Protein AF-A0A8T3ZZR2-F1 (afdb_monomer_lite)

Secondary structure (DSSP, 8-state):
--SSSSHHHHHHHHHHHHHHHHHHHHHHHTTT-----------HHHHHHHHHHHHHHHHH-S-EEHHHHHHHHT--HHHHHHHHHHHHHHHHHS--SEEEEEETTEEEEEE-HHHHHHHGGGS---S--HHHHHHHHHHHHHHTT--

Radius of gyration: 29.64 Å; chains: 1; bounding box: 50×91×69 Å

Structure (mmCIF, N/CA/C/O backbone):
data_AF-A0A8T3ZZR2-F1
#
_entry.id   AF-A0A8T3ZZR2-F1
#
loop_
_atom_site.group_PDB
_atom_site.id
_atom_site.type_symbol
_atom_site.label_atom_id
_atom_site.label_alt_id
_atom_site.label_comp_id
_atom_site.label_asym_id
_atom_site.label_entity_id
_atom_site.label_seq_id
_atom_site.pdbx_PDB_ins_code
_atom_site.Cartn_x
_atom_site.Cartn_y
_atom_site.Cartn_z
_atom_site.occupancy
_atom_site.B_iso_or_equiv
_atom_site.auth_seq_id
_atom_site.auth_comp_id
_atom_site.auth_asym_id
_atom_site.auth_atom_id
_atom_site.pdbx_PDB_model_num
ATOM 1 N N . MET A 1 1 ? -31.739 -65.400 -38.295 1.00 48.62 1 MET A N 1
ATOM 2 C CA . MET A 1 1 ? -31.342 -64.713 -37.041 1.00 48.62 1 MET A CA 1
ATOM 3 C C . MET A 1 1 ? -30.429 -63.509 -37.331 1.00 48.62 1 MET A C 1
ATOM 5 O O . MET A 1 1 ? -29.287 -63.501 -36.902 1.00 48.62 1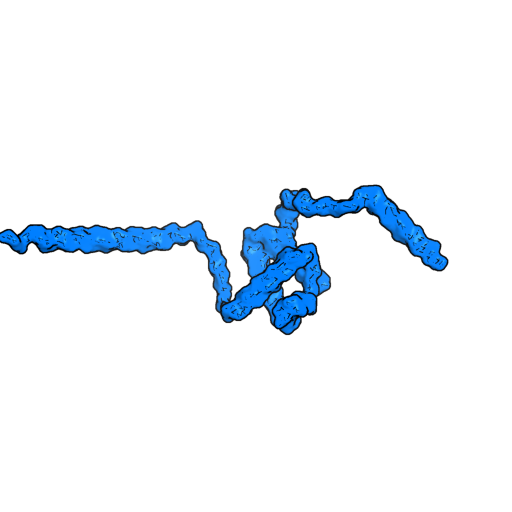 MET A O 1
ATOM 9 N N . LYS A 1 2 ? -30.894 -62.498 -38.084 1.00 43.94 2 LYS A N 1
ATOM 10 C CA . LYS A 1 2 ? -30.087 -61.306 -38.444 1.00 43.94 2 LYS A CA 1
ATOM 11 C C . LYS A 1 2 ? -30.900 -59.996 -38.512 1.00 43.94 2 LYS A C 1
ATOM 13 O O . LYS A 1 2 ? -30.517 -59.076 -39.209 1.00 43.94 2 LYS A O 1
ATOM 18 N N . ALA A 1 3 ? -32.023 -59.915 -37.798 1.00 49.03 3 ALA A N 1
ATOM 19 C CA . ALA A 1 3 ? -32.895 -58.730 -37.814 1.00 49.03 3 ALA A CA 1
ATOM 20 C C . ALA A 1 3 ? -33.193 -58.168 -36.410 1.00 49.03 3 ALA A C 1
ATOM 22 O O . ALA A 1 3 ? -34.121 -57.390 -36.251 1.00 49.03 3 ALA A O 1
ATOM 23 N N . LYS A 1 4 ? -32.434 -58.585 -35.384 1.00 42.25 4 LYS A N 1
ATOM 24 C CA . LYS A 1 4 ? -32.619 -58.115 -33.998 1.00 42.25 4 LYS A CA 1
ATOM 25 C C . LYS A 1 4 ? -31.432 -57.329 -33.429 1.00 42.25 4 LYS A C 1
ATOM 27 O O . LYS A 1 4 ? -31.598 -56.679 -32.418 1.00 42.25 4 LYS A O 1
ATOM 32 N N . ILE A 1 5 ? -30.268 -57.366 -34.089 1.00 46.56 5 ILE A N 1
ATOM 33 C CA . ILE A 1 5 ? -29.019 -56.753 -33.590 1.00 46.56 5 ILE A CA 1
ATOM 34 C C . ILE A 1 5 ? -28.803 -55.339 -34.172 1.00 46.56 5 ILE A C 1
ATOM 36 O O . ILE A 1 5 ? -28.017 -54.570 -33.646 1.00 46.56 5 ILE A O 1
ATOM 40 N N . THR A 1 6 ? -29.522 -54.956 -35.232 1.00 44.00 6 THR A N 1
ATOM 41 C CA . THR A 1 6 ? -29.379 -53.619 -35.842 1.00 44.00 6 THR A CA 1
ATOM 42 C C . THR A 1 6 ? -30.200 -52.546 -35.119 1.00 44.00 6 THR A C 1
ATOM 44 O O . THR A 1 6 ? -29.768 -51.408 -35.047 1.00 44.00 6 THR A O 1
ATOM 47 N N . VAL A 1 7 ? -31.338 -52.907 -34.516 1.00 47.16 7 VAL A N 1
ATOM 48 C CA . VAL A 1 7 ? -32.255 -51.938 -33.881 1.00 47.16 7 VAL A CA 1
ATOM 49 C C . VAL A 1 7 ? -31.751 -51.472 -32.507 1.00 47.16 7 VAL A C 1
ATOM 51 O O . VAL A 1 7 ? -32.002 -50.342 -32.113 1.00 47.16 7 VAL A O 1
ATOM 54 N N . GLU A 1 8 ? -30.998 -52.309 -31.786 1.00 43.91 8 GLU A N 1
ATOM 55 C CA . GLU A 1 8 ? -30.449 -51.948 -30.467 1.00 43.91 8 GLU A CA 1
ATOM 56 C C . GLU A 1 8 ? -29.310 -50.919 -30.553 1.00 43.91 8 GLU A C 1
ATOM 58 O O . GLU A 1 8 ? -29.084 -50.198 -29.589 1.00 43.91 8 GLU A O 1
ATOM 63 N N . ASN A 1 9 ? -28.631 -50.803 -31.701 1.00 50.69 9 ASN A N 1
ATOM 64 C CA . ASN A 1 9 ? -27.497 -49.889 -31.867 1.00 50.69 9 ASN A CA 1
ATOM 65 C C . ASN A 1 9 ? -27.928 -48.470 -32.291 1.00 50.69 9 ASN A C 1
ATOM 67 O O . ASN A 1 9 ? -27.255 -47.507 -31.952 1.00 50.69 9 ASN A O 1
ATOM 71 N N . GLU A 1 10 ? -29.067 -48.333 -32.981 1.00 47.16 10 GLU A N 1
ATOM 72 C CA . GLU A 1 10 ? -29.637 -47.027 -33.364 1.00 47.16 10 GLU A CA 1
ATOM 73 C C . GLU A 1 10 ? -30.348 -46.340 -32.181 1.00 47.16 10 GLU A C 1
ATOM 75 O O . GLU A 1 10 ? -30.367 -45.117 -32.088 1.00 47.16 10 GLU A O 1
ATOM 80 N N . LEU A 1 11 ? -30.876 -47.119 -31.228 1.00 48.66 11 LEU A N 1
ATOM 81 C CA . LEU A 1 11 ? -31.513 -46.600 -30.009 1.00 48.66 11 LEU A CA 1
ATOM 82 C C . LEU A 1 11 ? -30.506 -46.074 -28.972 1.00 48.66 11 LEU A C 1
ATOM 84 O O . LEU A 1 11 ? -30.867 -45.230 -28.158 1.00 48.66 11 LEU A O 1
ATOM 88 N N . GLN A 1 12 ? -29.251 -46.535 -29.002 1.00 50.59 12 GLN A N 1
ATOM 89 C CA . GLN A 1 12 ? -28.204 -46.026 -28.108 1.00 50.59 12 GLN A CA 1
ATOM 90 C C . GLN A 1 12 ? -27.620 -44.689 -28.585 1.00 50.59 12 GLN A C 1
ATOM 92 O O . GLN A 1 12 ? -27.243 -43.863 -27.755 1.00 50.59 12 GLN A O 1
ATOM 97 N N . GLU A 1 13 ? -27.563 -44.437 -29.895 1.00 52.25 13 GLU A N 1
ATOM 98 C CA . GLU A 1 13 ? -27.045 -43.170 -30.436 1.00 52.25 13 GLU A CA 1
ATOM 99 C C . GLU A 1 13 ? -27.969 -41.986 -30.098 1.00 52.25 13 GLU A C 1
ATOM 101 O O . GLU A 1 13 ? -27.479 -40.917 -29.733 1.00 52.25 13 GLU A O 1
ATOM 106 N N . ASP A 1 14 ? -29.287 -42.204 -30.090 1.00 53.06 14 ASP A N 1
ATOM 107 C CA . ASP A 1 14 ? -30.293 -41.172 -29.786 1.00 53.06 14 ASP A CA 1
ATOM 108 C C . ASP A 1 14 ? -30.299 -40.781 -28.290 1.00 53.06 14 ASP A C 1
ATOM 110 O O . ASP A 1 14 ? -30.377 -39.602 -27.933 1.00 53.06 14 ASP A O 1
ATOM 114 N N . GLU A 1 15 ? -30.106 -41.754 -27.388 1.00 56.94 15 GLU A N 1
ATOM 115 C CA . GLU A 1 15 ? -29.933 -41.492 -25.949 1.00 56.94 15 GLU A CA 1
ATOM 116 C C . GLU A 1 15 ? -28.608 -40.771 -25.650 1.00 56.94 15 GLU A C 1
ATOM 118 O O . GLU A 1 15 ? -28.546 -39.914 -24.764 1.00 56.94 15 GLU A O 1
ATOM 123 N N . THR A 1 16 ? -27.552 -41.067 -26.415 1.00 56.75 16 THR A N 1
ATOM 124 C CA . THR A 1 16 ? -26.238 -40.426 -26.247 1.00 56.75 16 THR A CA 1
ATOM 125 C C . THR A 1 16 ? -26.255 -38.979 -26.754 1.00 56.75 16 THR A C 1
ATOM 127 O O . THR A 1 16 ? -25.708 -38.093 -26.092 1.00 56.75 16 THR A O 1
ATOM 130 N N . GLU A 1 17 ? -26.931 -38.703 -27.876 1.00 60.53 17 GLU A N 1
ATOM 131 C CA . GLU A 1 17 ? -27.149 -37.335 -28.369 1.00 60.53 17 GLU A CA 1
ATOM 132 C C . GLU A 1 17 ? -28.036 -36.505 -27.432 1.00 60.53 17 GLU A C 1
ATOM 134 O O . GLU A 1 17 ? -27.754 -35.325 -27.201 1.00 60.53 17 GLU A O 1
ATOM 139 N N . ALA A 1 18 ? -29.083 -37.104 -26.856 1.00 64.38 18 ALA A N 1
ATOM 140 C CA . ALA A 1 18 ? -29.929 -36.430 -25.873 1.00 64.38 18 ALA A CA 1
ATOM 141 C C . ALA A 1 18 ? -29.133 -36.039 -24.616 1.00 64.38 18 ALA A C 1
ATOM 143 O O . ALA A 1 18 ? -29.254 -34.913 -24.127 1.00 64.38 18 ALA A O 1
ATOM 144 N N . MET A 1 19 ? -28.254 -36.931 -24.148 1.00 57.88 19 MET A N 1
ATOM 145 C CA . MET A 1 19 ? -27.394 -36.687 -22.989 1.00 57.88 19 MET A CA 1
ATOM 146 C C . MET A 1 19 ? -26.332 -35.606 -23.264 1.00 57.88 19 MET A C 1
ATOM 148 O O . MET A 1 19 ? -26.035 -34.797 -22.384 1.00 57.88 19 MET A O 1
ATOM 152 N N . LEU A 1 20 ? -25.800 -35.531 -24.491 1.00 58.62 20 LEU A N 1
ATOM 153 C CA . LEU A 1 20 ? -24.866 -34.476 -24.914 1.00 58.62 20 LEU A CA 1
ATOM 154 C C . LEU A 1 20 ? -25.527 -33.088 -24.953 1.00 58.62 20 LEU A C 1
ATOM 156 O O . LEU A 1 20 ? -24.937 -32.123 -24.467 1.00 58.62 20 LEU A O 1
ATOM 160 N N . ARG A 1 21 ? -26.772 -32.988 -25.437 1.00 62.97 21 ARG A N 1
ATOM 161 C CA . ARG A 1 21 ? -27.536 -31.722 -25.440 1.00 62.97 21 ARG A CA 1
ATOM 162 C C . ARG A 1 21 ? -27.908 -31.259 -24.031 1.00 62.97 21 ARG A C 1
ATOM 164 O O . ARG A 1 21 ? -27.963 -30.059 -23.763 1.00 62.97 21 ARG A O 1
ATOM 171 N N . GLU A 1 22 ? -28.147 -32.194 -23.114 1.00 62.72 22 GLU A N 1
ATOM 172 C CA . GLU A 1 22 ? -28.422 -31.863 -21.716 1.00 62.72 22 GLU A CA 1
ATOM 173 C C . GLU A 1 22 ? -27.163 -31.340 -21.003 1.00 62.72 22 GLU A C 1
ATOM 175 O O . GLU A 1 22 ? -27.258 -30.351 -20.273 1.00 62.72 22 GLU A O 1
ATOM 180 N N . ILE A 1 23 ? -25.980 -31.898 -21.299 1.00 57.41 23 ILE A N 1
ATOM 181 C CA . ILE A 1 23 ? -24.681 -31.395 -20.813 1.00 57.41 23 ILE A CA 1
ATOM 182 C C . ILE A 1 23 ? -24.372 -29.992 -21.362 1.00 57.41 23 ILE A C 1
ATOM 184 O O . ILE A 1 23 ? -24.032 -29.116 -20.564 1.00 57.41 23 ILE A O 1
ATOM 188 N N . GLU A 1 24 ? -24.562 -29.731 -22.661 1.00 53.88 24 GLU A N 1
ATOM 189 C CA . GLU A 1 24 ? -24.396 -28.379 -23.238 1.00 53.88 24 GLU A CA 1
ATOM 190 C C . GLU A 1 24 ? -25.331 -27.360 -22.560 1.00 53.88 24 GLU A C 1
ATOM 192 O O . GLU A 1 24 ? -24.915 -26.262 -22.188 1.00 53.88 24 GLU A O 1
ATOM 197 N N . SER A 1 25 ? -26.579 -27.750 -22.269 1.00 54.50 25 SER A N 1
ATOM 198 C CA . SER A 1 25 ? -27.528 -26.874 -21.564 1.00 54.50 25 SER A CA 1
ATOM 199 C C . SER A 1 25 ? -27.151 -26.599 -20.097 1.00 54.50 25 SER A C 1
ATOM 201 O O . SER A 1 25 ? -27.566 -25.588 -19.516 1.00 54.50 25 SER A O 1
ATOM 203 N N . LEU A 1 26 ? -26.377 -27.497 -19.477 1.00 51.81 26 LEU A N 1
ATOM 204 C CA . LEU A 1 2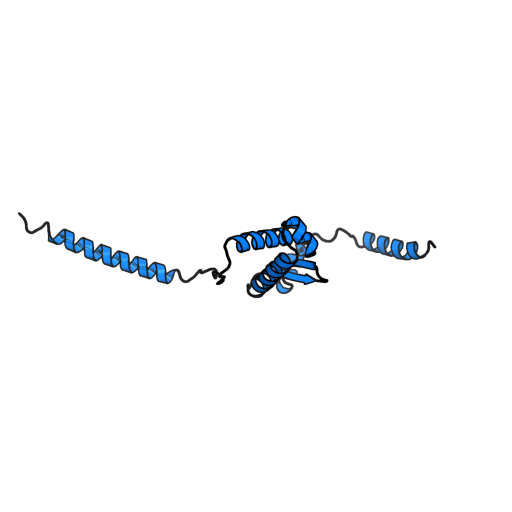6 ? -25.861 -27.354 -18.114 1.00 51.81 26 LEU A CA 1
ATOM 205 C C . LEU A 1 26 ? -24.577 -26.511 -18.075 1.00 51.81 26 LEU A C 1
ATOM 207 O O . LEU A 1 26 ? -24.343 -25.827 -17.073 1.00 51.81 26 LEU A O 1
ATOM 211 N N . GLU A 1 27 ? -23.791 -26.491 -19.154 1.00 47.16 27 GLU A N 1
ATOM 212 C CA . GLU A 1 27 ? -22.688 -25.538 -19.335 1.00 47.16 27 GLU A CA 1
ATOM 213 C C . GLU A 1 27 ? -23.218 -24.103 -19.493 1.00 47.16 27 GLU A C 1
ATOM 215 O O . GLU A 1 27 ? -22.719 -23.190 -18.826 1.00 47.16 27 GLU A O 1
ATOM 220 N N . ASP A 1 28 ? -24.325 -23.916 -20.220 1.00 42.72 28 ASP A N 1
ATOM 221 C CA . ASP A 1 28 ? -25.009 -22.619 -20.346 1.00 42.72 28 ASP A CA 1
ATOM 222 C C . ASP A 1 28 ? -25.713 -22.159 -19.051 1.00 42.72 28 ASP A C 1
ATOM 224 O O . ASP A 1 28 ? -25.917 -20.963 -18.828 1.00 42.72 28 ASP A O 1
ATOM 228 N N . LYS A 1 29 ? -26.050 -23.078 -18.134 1.00 44.62 29 LYS A N 1
ATOM 229 C CA . LYS A 1 29 ? -26.666 -22.752 -16.829 1.00 44.62 29 LYS A CA 1
ATOM 230 C C . LYS A 1 29 ? -25.677 -22.597 -15.671 1.00 44.62 29 LYS A C 1
ATOM 232 O O . LYS A 1 29 ? -26.078 -22.122 -14.608 1.00 44.62 29 LYS A O 1
ATOM 237 N N . LYS A 1 30 ? -24.383 -22.877 -15.870 1.00 41.75 30 LYS A N 1
ATOM 238 C CA . LYS A 1 30 ? -23.301 -22.441 -14.959 1.00 41.75 30 LYS A CA 1
ATOM 239 C C . LYS A 1 30 ? -22.835 -21.001 -15.216 1.00 41.75 30 LYS A C 1
ATOM 241 O O . LYS A 1 30 ? -21.813 -20.562 -14.687 1.00 41.75 30 LYS A O 1
ATOM 246 N N . ILE A 1 31 ? -23.626 -20.208 -15.938 1.00 40.00 31 ILE A N 1
ATOM 247 C CA . ILE A 1 31 ? -23.514 -18.744 -15.993 1.00 40.00 31 ILE A CA 1
ATOM 248 C C . ILE A 1 31 ? -24.152 -18.161 -14.718 1.00 40.00 31 ILE A C 1
ATOM 250 O O . ILE A 1 31 ? -25.191 -17.512 -14.732 1.00 40.00 31 ILE A O 1
ATOM 254 N N . GLY A 1 32 ? -23.539 -18.464 -13.576 1.00 38.75 32 GLY A N 1
ATOM 255 C CA . GLY A 1 32 ? -24.018 -18.063 -12.252 1.00 38.75 32 GLY A CA 1
ATOM 256 C C . GLY A 1 32 ? -22.916 -17.949 -11.204 1.00 38.75 32 GLY A C 1
ATOM 257 O O . GLY A 1 32 ? -23.221 -17.815 -10.033 1.00 38.75 32 GLY A O 1
ATOM 258 N N . GLU A 1 33 ? -21.647 -18.005 -11.612 1.00 41.03 33 GLU A N 1
ATOM 259 C CA . GLU A 1 33 ? -20.488 -17.654 -10.782 1.00 41.03 33 GLU A CA 1
ATOM 260 C C . GLU A 1 33 ? -19.286 -17.327 -11.689 1.00 41.03 33 GLU A C 1
ATOM 262 O O . GLU A 1 33 ? -18.151 -17.747 -11.481 1.00 41.03 33 GLU A O 1
ATOM 267 N N . LYS A 1 34 ? -19.525 -16.540 -12.748 1.00 36.75 34 LYS A N 1
ATOM 268 C CA . LYS A 1 34 ? -18.432 -15.798 -13.382 1.00 36.75 34 LYS A CA 1
ATOM 269 C C . LYS A 1 34 ? -18.001 -14.727 -12.384 1.00 36.75 34 LYS A C 1
ATOM 271 O O . LYS A 1 34 ? -18.532 -13.618 -12.394 1.00 36.75 34 LYS A O 1
ATOM 276 N N . ALA A 1 35 ? -17.039 -15.057 -11.522 1.00 40.81 35 ALA A N 1
ATOM 277 C CA . ALA A 1 35 ? -16.106 -14.056 -11.029 1.00 40.81 35 ALA A CA 1
ATOM 278 C C . ALA A 1 35 ? -15.604 -13.337 -12.281 1.00 40.81 35 ALA A C 1
ATOM 280 O O . ALA A 1 35 ? -14.934 -13.945 -13.110 1.00 40.81 35 ALA A O 1
ATOM 281 N N . SER A 1 36 ? -16.085 -12.112 -12.478 1.00 44.62 36 SER A N 1
ATOM 282 C CA . SER A 1 36 ? -15.884 -11.318 -13.682 1.00 44.62 36 SER A CA 1
ATOM 283 C C . SER A 1 36 ? -14.413 -11.375 -14.068 1.00 44.62 36 SER A C 1
ATOM 285 O O . SER A 1 36 ? -13.594 -10.766 -13.381 1.00 44.62 36 SER A O 1
ATOM 287 N N . GLU A 1 37 ? -14.074 -12.125 -15.117 1.00 39.16 37 GLU A N 1
ATOM 288 C CA . GLU A 1 37 ? -12.791 -11.964 -15.784 1.00 39.16 37 GLU A CA 1
ATOM 289 C C . GLU A 1 37 ? -12.762 -10.501 -16.225 1.00 39.16 37 GLU A C 1
ATOM 291 O O . GLU A 1 37 ? -13.585 -10.111 -17.059 1.00 39.16 37 GLU A O 1
ATOM 296 N N . PRO A 1 38 ? -11.926 -9.639 -15.619 1.00 40.66 38 PRO A N 1
ATOM 297 C CA . PRO A 1 38 ? -11.840 -8.287 -16.107 1.00 40.66 38 PRO A CA 1
ATOM 298 C C . PRO A 1 38 ? -11.144 -8.378 -17.461 1.00 40.66 38 PRO A C 1
ATOM 300 O O . PRO A 1 38 ? -10.015 -8.869 -17.562 1.00 40.66 38 PRO A O 1
ATOM 303 N N . ASP A 1 39 ? -11.864 -7.939 -18.487 1.00 43.50 39 ASP A N 1
ATOM 304 C CA . ASP A 1 39 ? -11.342 -7.668 -19.815 1.00 43.50 39 ASP A CA 1
ATOM 305 C C . ASP A 1 39 ? -10.029 -6.880 -19.688 1.00 43.50 39 ASP A C 1
ATOM 307 O O . ASP A 1 39 ? -9.997 -5.752 -19.193 1.00 43.50 39 ASP A O 1
ATOM 311 N N . TYR A 1 40 ? -8.919 -7.527 -20.036 1.00 45.72 40 TYR A N 1
ATOM 312 C CA . TYR A 1 40 ? -7.596 -6.922 -20.011 1.00 45.72 40 TYR A CA 1
ATOM 313 C C . TYR A 1 40 ? -6.724 -7.595 -21.067 1.00 45.72 40 TYR A C 1
ATOM 315 O O . TYR A 1 40 ? -6.071 -8.622 -20.822 1.00 45.72 40 TYR A O 1
ATOM 323 N N . SER A 1 41 ? -6.670 -6.953 -22.232 1.00 47.62 41 SER A N 1
ATOM 324 C CA . SER A 1 41 ? -5.610 -7.083 -23.230 1.00 47.62 41 SER A CA 1
ATOM 325 C C . SER A 1 41 ? -4.261 -6.622 -22.647 1.00 47.62 41 SER A C 1
ATOM 327 O O . SER A 1 41 ? -3.726 -5.579 -23.016 1.00 47.62 41 SER A O 1
ATOM 329 N N . ILE A 1 42 ? -3.722 -7.370 -21.683 1.00 52.81 42 ILE A N 1
ATOM 330 C CA . ILE A 1 42 ? -2.442 -7.091 -21.021 1.00 52.81 42 ILE A CA 1
ATOM 331 C C . ILE A 1 42 ? -1.512 -8.260 -21.294 1.00 52.81 42 ILE A C 1
ATOM 333 O O . ILE A 1 42 ? -1.845 -9.406 -20.976 1.00 52.81 42 ILE A O 1
ATOM 337 N N . ALA A 1 43 ? -0.341 -7.962 -21.860 1.00 57.09 43 ALA A N 1
ATOM 338 C CA . ALA A 1 43 ? 0.718 -8.936 -22.071 1.00 57.09 43 ALA A CA 1
ATOM 339 C C . ALA A 1 43 ? 0.992 -9.703 -20.765 1.00 57.09 43 ALA A C 1
ATOM 341 O O . ALA A 1 43 ? 1.059 -9.114 -19.685 1.00 57.09 43 ALA A O 1
ATOM 342 N N . ALA A 1 44 ? 1.160 -11.026 -20.844 1.00 58.91 44 ALA A N 1
ATOM 343 C CA . ALA A 1 44 ? 1.298 -11.898 -19.672 1.00 58.91 44 ALA A CA 1
ATOM 344 C C . ALA A 1 44 ? 2.374 -11.428 -18.662 1.00 58.91 44 ALA A C 1
ATOM 346 O O . ALA A 1 44 ? 2.230 -11.648 -17.458 1.00 58.91 44 ALA A O 1
ATOM 347 N N . GLY A 1 45 ? 3.413 -10.728 -19.137 1.00 64.25 45 GLY A N 1
ATOM 348 C CA . GLY A 1 45 ? 4.464 -10.138 -18.304 1.00 64.25 45 GLY A CA 1
ATOM 349 C C . GLY A 1 45 ? 3.974 -9.050 -17.342 1.00 64.25 45 GLY A C 1
ATOM 350 O O . GLY A 1 45 ? 4.402 -9.023 -16.188 1.00 64.25 45 GLY A O 1
ATOM 351 N N . ASP A 1 46 ? 3.034 -8.202 -17.751 1.00 76.00 46 ASP A N 1
ATOM 352 C CA . ASP A 1 46 ? 2.567 -7.084 -16.922 1.00 76.00 46 ASP A CA 1
ATOM 353 C C . ASP A 1 46 ? 1.623 -7.559 -15.812 1.00 76.00 46 ASP A C 1
ATOM 355 O O . ASP A 1 46 ? 1.625 -7.015 -14.707 1.00 76.00 46 ASP A O 1
ATOM 359 N N . ARG A 1 47 ? 0.915 -8.679 -16.022 1.00 83.44 47 ARG A N 1
ATOM 360 C CA . ARG A 1 47 ? 0.135 -9.336 -14.958 1.00 83.44 47 ARG A CA 1
ATOM 361 C C . ARG A 1 47 ? 1.018 -9.759 -13.781 1.00 83.44 47 ARG A C 1
ATOM 363 O O . ARG A 1 47 ? 0.633 -9.559 -12.631 1.00 83.44 47 ARG A O 1
ATOM 370 N N . VAL A 1 48 ? 2.203 -10.313 -14.048 1.00 90.38 48 VAL A N 1
ATOM 371 C CA . VAL A 1 48 ? 3.141 -10.741 -12.994 1.00 90.38 48 VAL A CA 1
ATOM 372 C C . VAL A 1 48 ? 3.692 -9.538 -12.231 1.00 90.38 48 VAL A C 1
ATOM 374 O O . VAL A 1 48 ? 3.782 -9.581 -11.004 1.00 90.38 48 VAL A O 1
ATOM 377 N N . LYS A 1 49 ? 4.026 -8.449 -12.932 1.00 91.81 49 LYS A N 1
ATOM 378 C CA . LYS A 1 49 ? 4.526 -7.214 -12.309 1.00 91.81 49 LYS A CA 1
ATOM 379 C C . LYS A 1 49 ? 3.485 -6.585 -11.383 1.00 91.81 49 LYS A C 1
ATOM 381 O O . LYS A 1 49 ? 3.816 -6.273 -10.241 1.00 91.81 49 LYS A O 1
ATOM 386 N N . ARG A 1 50 ? 2.225 -6.484 -11.827 1.00 92.75 50 ARG A N 1
ATOM 387 C CA . ARG A 1 50 ? 1.119 -5.960 -11.002 1.00 92.75 50 ARG A CA 1
ATOM 388 C C . ARG A 1 50 ? 0.930 -6.765 -9.722 1.00 92.75 50 ARG A C 1
ATOM 390 O O . ARG A 1 50 ? 0.920 -6.179 -8.647 1.00 92.75 50 ARG A O 1
ATOM 397 N N . LYS A 1 51 ? 0.910 -8.099 -9.818 1.00 94.25 51 LYS A N 1
ATOM 398 C CA . LYS A 1 51 ? 0.796 -8.981 -8.642 1.00 94.25 51 LYS A CA 1
ATOM 399 C C . LYS A 1 51 ? 1.927 -8.784 -7.630 1.00 94.25 51 LYS A C 1
ATOM 401 O O . LYS A 1 51 ? 1.707 -8.900 -6.431 1.00 94.25 51 LYS A O 1
ATOM 406 N N . ARG A 1 52 ? 3.146 -8.484 -8.092 1.00 95.12 52 ARG A N 1
ATOM 407 C CA . ARG A 1 52 ? 4.271 -8.188 -7.191 1.00 95.12 52 ARG A CA 1
ATOM 408 C C . ARG A 1 52 ? 4.092 -6.853 -6.469 1.00 95.12 52 ARG A C 1
ATOM 410 O O . ARG A 1 52 ? 4.392 -6.781 -5.283 1.00 95.12 52 ARG A O 1
ATOM 417 N N . ILE A 1 53 ? 3.605 -5.825 -7.166 1.00 95.50 53 ILE A N 1
ATOM 418 C CA . ILE A 1 53 ? 3.298 -4.517 -6.563 1.00 95.50 53 ILE A CA 1
ATOM 419 C C . ILE A 1 53 ? 2.168 -4.660 -5.538 1.00 95.50 53 ILE A C 1
ATOM 421 O O . ILE A 1 53 ? 2.302 -4.178 -4.419 1.00 95.50 53 ILE A O 1
ATOM 425 N N . GLU A 1 54 ? 1.098 -5.373 -5.889 1.00 95.06 54 GLU A N 1
ATOM 426 C CA . GLU A 1 54 ? -0.022 -5.672 -4.989 1.00 95.06 54 GLU A CA 1
ATOM 427 C C . GLU A 1 54 ? 0.460 -6.384 -3.717 1.00 95.06 54 GLU A C 1
ATOM 429 O O . GLU A 1 54 ? 0.184 -5.929 -2.610 1.00 95.06 54 GLU A O 1
ATOM 434 N N . ALA A 1 55 ? 1.267 -7.439 -3.864 1.00 95.19 55 ALA A N 1
ATOM 435 C CA . ALA A 1 55 ? 1.845 -8.151 -2.729 1.00 95.19 55 ALA A CA 1
ATOM 436 C C . ALA A 1 55 ? 2.736 -7.249 -1.857 1.00 95.19 55 ALA A C 1
ATOM 438 O O . ALA A 1 55 ? 2.698 -7.355 -0.631 1.00 95.19 55 ALA A O 1
ATOM 439 N N . ALA A 1 56 ? 3.519 -6.355 -2.471 1.00 95.44 56 ALA A N 1
ATOM 440 C CA . ALA A 1 56 ? 4.363 -5.407 -1.749 1.00 95.44 56 ALA A CA 1
ATOM 441 C C . ALA A 1 56 ? 3.534 -4.397 -0.938 1.00 95.44 56 ALA A C 1
ATOM 443 O O . ALA A 1 56 ? 3.842 -4.158 0.228 1.00 95.44 56 ALA A O 1
ATOM 444 N N . LEU A 1 57 ? 2.467 -3.845 -1.522 1.00 95.19 57 LEU A N 1
ATOM 445 C CA . LEU A 1 57 ? 1.561 -2.927 -0.825 1.00 95.19 57 LEU A CA 1
ATOM 446 C C . LEU A 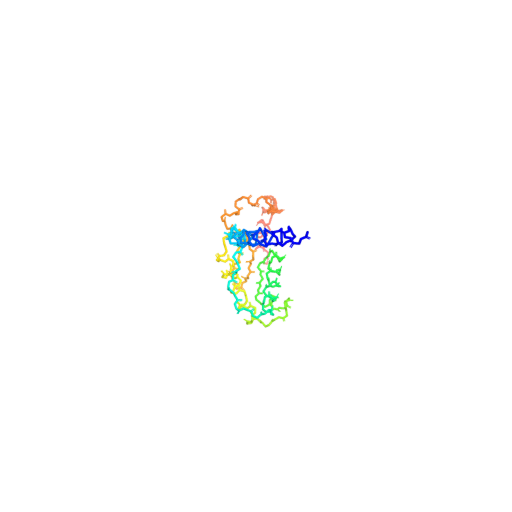1 57 ? 0.814 -3.629 0.313 1.00 95.19 57 LEU A C 1
ATOM 448 O O . LEU A 1 57 ? 0.707 -3.078 1.407 1.00 95.19 57 LEU A O 1
ATOM 452 N N . PHE A 1 58 ? 0.352 -4.857 0.073 1.00 94.81 58 PHE A N 1
ATOM 453 C CA . PHE A 1 58 ? -0.361 -5.653 1.066 1.00 94.81 58 PHE A CA 1
ATOM 454 C C . PHE A 1 58 ? 0.510 -5.963 2.290 1.00 94.81 58 PHE A C 1
ATOM 456 O O . PHE A 1 58 ? 0.074 -5.774 3.424 1.00 94.81 58 PHE A O 1
ATOM 463 N N . ILE A 1 59 ? 1.753 -6.411 2.080 1.00 94.44 59 ILE A N 1
ATOM 464 C CA . ILE A 1 59 ? 2.638 -6.791 3.190 1.00 94.44 59 ILE A CA 1
ATOM 465 C C . ILE A 1 59 ? 3.225 -5.586 3.928 1.00 94.44 59 ILE A C 1
ATOM 467 O O . ILE A 1 59 ? 3.511 -5.684 5.120 1.00 94.44 59 ILE A O 1
ATOM 471 N N . ALA A 1 60 ? 3.419 -4.455 3.242 1.00 92.25 60 ALA A N 1
ATOM 472 C CA . ALA A 1 60 ? 4.028 -3.277 3.845 1.00 92.25 60 ALA A CA 1
ATOM 473 C C . ALA A 1 60 ? 3.182 -2.694 4.981 1.00 92.25 60 ALA A C 1
ATOM 475 O O . ALA A 1 60 ? 3.753 -2.192 5.949 1.00 92.25 60 ALA A O 1
ATOM 476 N N . ASN A 1 61 ? 1.849 -2.759 4.870 1.00 87.44 61 ASN A N 1
ATOM 477 C CA . ASN A 1 61 ? 0.904 -2.211 5.850 1.00 87.44 61 ASN A CA 1
ATOM 478 C C . ASN A 1 61 ? 1.230 -0.755 6.266 1.00 87.44 61 ASN A C 1
ATOM 480 O O . ASN A 1 61 ? 1.020 -0.340 7.406 1.00 87.44 61 ASN A O 1
ATOM 484 N N . ARG A 1 62 ? 1.822 0.003 5.337 1.00 92.12 62 ARG A N 1
ATOM 485 C CA . ARG A 1 62 ? 2.200 1.411 5.464 1.00 92.12 62 ARG A CA 1
ATOM 486 C C . ARG A 1 62 ? 2.235 2.053 4.074 1.00 92.12 62 ARG A C 1
ATOM 488 O O . ARG A 1 62 ? 2.355 1.318 3.090 1.00 92.12 62 ARG A O 1
ATOM 495 N N . PRO A 1 63 ? 2.195 3.390 3.981 1.00 95.56 63 PRO A N 1
ATOM 496 C CA . PRO A 1 63 ? 2.435 4.079 2.722 1.00 95.56 63 PRO A CA 1
ATOM 497 C C . PRO A 1 63 ? 3.819 3.735 2.148 1.00 95.56 63 PRO A C 1
ATOM 499 O O . PRO A 1 63 ? 4.815 3.678 2.882 1.00 95.56 63 PRO A O 1
ATOM 502 N N . LEU A 1 64 ? 3.863 3.476 0.840 1.00 96.19 64 LEU A N 1
ATOM 503 C CA . LEU A 1 64 ? 5.082 3.239 0.068 1.00 96.19 64 LEU A CA 1
ATOM 504 C C . LEU A 1 64 ? 5.212 4.273 -1.052 1.00 96.19 64 LEU A C 1
ATOM 506 O O . LEU A 1 64 ? 4.298 4.449 -1.858 1.00 96.19 64 LEU A O 1
ATOM 510 N N . GLY A 1 65 ? 6.378 4.903 -1.169 1.00 96.19 65 GLY A N 1
ATOM 511 C CA . GLY A 1 65 ? 6.678 5.785 -2.297 1.00 96.19 65 GLY A CA 1
ATOM 512 C C . GLY A 1 65 ? 6.926 5.014 -3.601 1.00 96.19 65 GLY A C 1
ATOM 513 O O . GLY A 1 65 ? 7.415 3.882 -3.597 1.00 96.19 65 GLY A O 1
ATOM 514 N N . TYR A 1 66 ? 6.678 5.645 -4.752 1.00 95.06 66 TYR A N 1
ATOM 515 C CA . TYR A 1 66 ? 6.924 5.023 -6.064 1.00 95.06 66 TYR A CA 1
ATOM 516 C C . TYR A 1 66 ? 8.382 4.582 -6.274 1.00 95.06 66 TYR A C 1
ATOM 518 O O . TYR A 1 66 ? 8.635 3.561 -6.914 1.00 95.06 66 TYR A O 1
ATOM 526 N N . THR A 1 67 ? 9.344 5.331 -5.733 1.00 94.81 67 THR A N 1
ATOM 527 C CA . THR A 1 67 ? 10.781 5.009 -5.784 1.00 94.81 67 THR A CA 1
ATOM 528 C C . THR A 1 67 ? 11.130 3.781 -4.946 1.00 94.81 67 THR A C 1
ATOM 530 O O . THR A 1 67 ? 11.941 2.951 -5.362 1.00 94.81 67 THR A O 1
ATOM 533 N N . GLU A 1 68 ? 10.488 3.632 -3.790 1.00 95.31 68 GLU A N 1
ATOM 534 C CA . GLU A 1 68 ? 10.637 2.470 -2.920 1.00 95.31 68 GLU A CA 1
ATOM 535 C C . GLU A 1 68 ? 10.070 1.216 -3.598 1.00 95.31 68 GLU A C 1
ATOM 537 O O . GLU A 1 68 ? 10.778 0.216 -3.740 1.00 95.31 68 GLU A O 1
ATOM 542 N N . ILE A 1 69 ? 8.847 1.297 -4.132 1.00 94.88 69 ILE A N 1
ATOM 543 C CA . ILE A 1 69 ? 8.217 0.197 -4.881 1.00 94.88 69 ILE A CA 1
ATOM 544 C C . ILE A 1 69 ? 9.079 -0.194 -6.092 1.00 94.88 69 ILE A C 1
ATOM 546 O O . ILE A 1 69 ? 9.345 -1.377 -6.314 1.00 94.88 69 ILE A O 1
ATOM 550 N N . ALA A 1 70 ? 9.572 0.788 -6.851 1.00 94.75 70 ALA A N 1
ATOM 551 C CA . ALA A 1 70 ? 10.468 0.569 -7.988 1.00 94.75 70 ALA A CA 1
ATOM 552 C C . ALA A 1 70 ? 11.743 -0.190 -7.600 1.00 94.75 70 ALA A C 1
ATOM 554 O O . ALA A 1 70 ? 12.161 -1.102 -8.318 1.00 94.75 70 ALA A O 1
ATOM 555 N N . THR 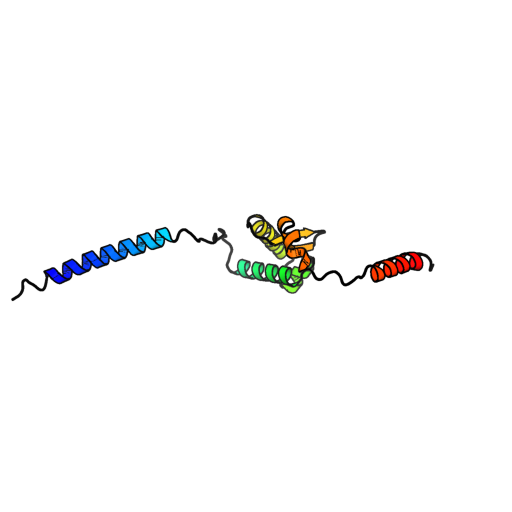A 1 71 ? 12.317 0.131 -6.441 1.00 94.44 71 THR A N 1
ATOM 556 C CA . THR A 1 71 ? 13.522 -0.527 -5.923 1.00 94.44 71 THR A CA 1
ATOM 557 C C . THR A 1 71 ? 13.247 -1.983 -5.540 1.00 94.44 71 THR A C 1
ATOM 559 O O . THR A 1 71 ? 14.013 -2.870 -5.920 1.00 94.44 71 THR A O 1
ATOM 562 N N . ILE A 1 72 ? 12.139 -2.254 -4.840 1.00 92.69 72 ILE A N 1
ATOM 563 C CA . ILE A 1 72 ? 11.776 -3.611 -4.392 1.00 92.69 72 ILE A CA 1
ATOM 564 C C . ILE A 1 72 ? 11.444 -4.509 -5.593 1.00 92.69 72 ILE A C 1
ATOM 566 O O . ILE A 1 72 ? 11.911 -5.647 -5.674 1.00 92.69 72 ILE A O 1
ATOM 570 N N . ILE A 1 73 ? 10.660 -3.999 -6.548 1.00 91.06 73 ILE A N 1
ATOM 571 C CA . ILE A 1 73 ? 10.176 -4.783 -7.697 1.00 91.06 73 ILE A CA 1
ATOM 572 C C . ILE A 1 73 ? 11.187 -4.807 -8.859 1.00 91.06 73 ILE A C 1
ATOM 574 O O . ILE A 1 73 ? 11.060 -5.641 -9.759 1.00 91.06 73 ILE A O 1
ATOM 578 N N . LYS A 1 74 ? 12.229 -3.963 -8.806 1.00 92.50 74 LYS A N 1
ATOM 579 C CA . LYS A 1 74 ? 13.263 -3.790 -9.842 1.00 92.50 74 LYS A CA 1
ATOM 580 C C . LYS A 1 74 ? 12.674 -3.356 -11.187 1.00 92.50 74 LYS A C 1
ATOM 582 O O . LYS A 1 74 ? 12.970 -3.945 -12.225 1.00 92.50 74 LYS A O 1
ATOM 587 N N . LEU A 1 75 ? 11.827 -2.330 -11.151 1.00 92.69 75 LEU A N 1
ATOM 588 C CA . LEU A 1 75 ? 11.204 -1.728 -12.332 1.00 92.69 75 LEU A CA 1
ATOM 589 C C . LEU A 1 75 ? 11.488 -0.222 -12.396 1.00 92.69 75 LEU A C 1
ATOM 591 O O . LEU A 1 75 ? 11.711 0.401 -11.359 1.00 92.69 75 LEU A O 1
ATOM 595 N N . PRO A 1 76 ? 11.448 0.398 -13.586 1.00 93.12 76 PRO A N 1
ATOM 596 C CA . PRO A 1 76 ? 11.502 1.849 -13.707 1.00 93.12 76 PRO A CA 1
ATOM 597 C C . PRO A 1 76 ? 10.323 2.520 -12.988 1.00 93.12 76 PRO A C 1
ATOM 599 O O . PRO A 1 76 ? 9.182 2.075 -13.100 1.00 93.12 76 PRO A O 1
ATOM 602 N N . VAL A 1 77 ? 10.574 3.654 -12.324 1.00 92.81 77 VAL A N 1
ATOM 603 C CA . VAL A 1 77 ? 9.546 4.417 -11.584 1.00 92.81 77 VAL A CA 1
ATOM 604 C C . VAL A 1 77 ? 8.339 4.754 -12.463 1.00 92.81 77 VAL A C 1
ATOM 606 O O . VAL A 1 77 ? 7.201 4.592 -12.038 1.00 92.81 77 VAL A O 1
ATOM 609 N N . LYS A 1 78 ? 8.577 5.157 -13.717 1.00 93.25 78 LYS A N 1
ATOM 610 C CA . LYS A 1 78 ? 7.513 5.484 -14.677 1.00 93.25 78 LYS A CA 1
ATOM 611 C C . LYS A 1 78 ? 6.567 4.305 -14.928 1.00 93.25 78 LYS A C 1
ATOM 613 O O . LYS A 1 78 ? 5.360 4.500 -15.007 1.00 93.25 78 LYS A O 1
ATOM 618 N N . GLU A 1 79 ? 7.116 3.099 -15.036 1.00 92.75 79 GLU A N 1
ATOM 619 C CA . GLU A 1 79 ? 6.337 1.877 -15.240 1.00 92.75 79 GLU A CA 1
ATOM 620 C C . GLU A 1 79 ? 5.549 1.524 -13.973 1.00 92.75 79 GLU A C 1
ATOM 622 O O . GLU A 1 79 ? 4.360 1.230 -14.045 1.00 92.75 79 GLU A O 1
ATOM 627 N N . VAL A 1 80 ? 6.166 1.657 -12.794 1.00 93.94 80 VAL A N 1
ATOM 628 C CA . VAL A 1 80 ? 5.475 1.465 -11.509 1.00 93.94 80 VAL A CA 1
ATOM 629 C C . VAL A 1 80 ? 4.292 2.419 -11.362 1.00 93.94 80 VAL A C 1
ATOM 631 O O . VAL A 1 80 ? 3.216 1.979 -10.971 1.00 93.94 80 VAL A O 1
ATOM 634 N N . MET A 1 81 ? 4.452 3.699 -11.710 1.00 93.88 81 MET A N 1
ATOM 635 C CA . MET A 1 81 ? 3.356 4.673 -11.654 1.00 93.88 81 MET A CA 1
ATOM 636 C C . MET A 1 81 ? 2.168 4.247 -12.523 1.00 93.88 81 MET A C 1
ATOM 638 O O . MET A 1 81 ? 1.026 4.331 -12.076 1.00 93.88 81 MET A O 1
ATOM 642 N N . GLN A 1 82 ? 2.424 3.757 -13.739 1.00 93.94 82 GLN A N 1
ATOM 643 C CA . GLN A 1 82 ? 1.372 3.269 -14.636 1.00 93.94 82 GLN A CA 1
ATOM 644 C C . GLN A 1 82 ? 0.660 2.044 -14.049 1.00 93.94 82 GLN A C 1
ATOM 646 O O . GLN A 1 82 ? -0.565 2.036 -13.940 1.00 93.94 82 GLN A O 1
ATOM 651 N N . LEU A 1 83 ? 1.425 1.050 -13.589 1.00 94.12 83 LEU A N 1
ATOM 652 C CA . LEU A 1 83 ? 0.879 -0.181 -13.012 1.00 94.12 83 LEU A CA 1
ATOM 653 C C . LEU A 1 83 ? 0.080 0.082 -11.726 1.00 94.12 83 LEU A C 1
ATOM 655 O O . LEU A 1 83 ? -0.960 -0.535 -11.509 1.00 94.12 83 LEU A O 1
ATOM 659 N N . VAL A 1 84 ? 0.530 1.016 -10.884 1.00 94.62 84 VAL A N 1
ATOM 660 C CA . VAL A 1 84 ? -0.203 1.434 -9.681 1.00 94.62 84 VAL A CA 1
ATOM 661 C C . VAL A 1 84 ? -1.508 2.135 -10.052 1.00 94.62 84 VAL A C 1
ATOM 663 O O . VAL A 1 84 ? -2.541 1.833 -9.461 1.00 94.62 84 VAL A O 1
ATOM 666 N N . GLN A 1 85 ? -1.502 3.043 -11.031 1.00 93.69 85 GLN A N 1
ATOM 667 C CA . GLN A 1 85 ? -2.729 3.719 -11.466 1.00 93.69 85 GLN A CA 1
ATOM 668 C C . GLN A 1 85 ? -3.769 2.737 -12.012 1.00 93.69 85 GLN A C 1
ATOM 670 O O . GLN A 1 85 ? -4.965 2.908 -11.772 1.00 93.69 85 GLN A O 1
ATOM 675 N N . GLU A 1 86 ? -3.330 1.705 -12.729 1.00 92.94 86 GLU A N 1
ATOM 676 C CA . GLU A 1 86 ? -4.206 0.615 -13.157 1.00 92.94 86 GLU A CA 1
ATOM 677 C C . GLU A 1 86 ? -4.771 -0.164 -11.970 1.00 92.94 86 GLU A C 1
ATOM 679 O O . GLU A 1 86 ? -5.981 -0.372 -11.915 1.00 92.94 86 GLU A O 1
ATOM 684 N N . LEU A 1 87 ? -3.933 -0.529 -10.994 1.00 93.88 87 LEU A N 1
ATOM 685 C CA . LEU A 1 87 ? -4.379 -1.215 -9.779 1.00 93.88 87 LEU A CA 1
ATOM 686 C C . LEU A 1 87 ? -5.397 -0.380 -8.992 1.00 93.88 87 LEU A C 1
ATOM 688 O O . LEU A 1 87 ? -6.416 -0.911 -8.561 1.00 93.88 87 LEU A O 1
ATOM 692 N N . ILE A 1 88 ? -5.183 0.931 -8.855 1.00 93.75 88 ILE A N 1
ATOM 693 C CA . ILE A 1 88 ? -6.144 1.832 -8.202 1.00 93.75 88 ILE A CA 1
ATOM 694 C C . ILE A 1 88 ? -7.497 1.780 -8.918 1.00 93.75 88 ILE A C 1
ATOM 696 O O . ILE A 1 88 ? -8.529 1.623 -8.267 1.00 93.75 88 ILE A O 1
ATOM 700 N N . LYS A 1 89 ? -7.513 1.861 -10.255 1.00 92.19 89 LYS A N 1
ATOM 701 C CA . LYS A 1 89 ? -8.755 1.768 -11.043 1.00 92.19 89 LYS A CA 1
ATOM 702 C C . LYS A 1 89 ? -9.427 0.406 -10.892 1.00 92.19 89 LYS A C 1
ATOM 704 O O . LYS A 1 89 ? -10.645 0.340 -10.748 1.00 92.19 89 LYS A O 1
ATOM 709 N N . GLU A 1 90 ? -8.644 -0.666 -10.899 1.00 91.69 90 GLU A N 1
ATOM 710 C CA . GLU A 1 90 ? -9.142 -2.031 -10.747 1.00 91.69 90 GLU A CA 1
ATOM 711 C C . GLU A 1 90 ? -9.805 -2.232 -9.377 1.00 91.69 90 GLU A C 1
ATOM 713 O O . GLU A 1 90 ? -10.936 -2.714 -9.302 1.00 91.69 90 GLU A O 1
ATOM 718 N N . TYR A 1 91 ? -9.150 -1.806 -8.294 1.00 92.62 91 TYR A N 1
ATOM 719 C CA . TYR A 1 91 ? -9.712 -1.892 -6.944 1.00 92.62 91 TYR A CA 1
ATOM 720 C C . TYR A 1 91 ? -10.872 -0.921 -6.730 1.00 92.62 91 TYR A C 1
ATOM 722 O O . TYR A 1 91 ? -11.798 -1.250 -5.998 1.00 92.62 91 TYR A O 1
ATOM 730 N N . ALA A 1 92 ? -10.881 0.238 -7.393 1.00 88.81 92 ALA A N 1
ATOM 731 C CA . ALA A 1 92 ? -12.016 1.158 -7.361 1.00 88.81 92 ALA A CA 1
ATOM 732 C C . ALA A 1 92 ? -13.261 0.577 -8.055 1.00 88.81 92 ALA A C 1
ATOM 734 O O . ALA A 1 92 ? -14.369 0.759 -7.557 1.00 88.81 92 ALA A O 1
ATOM 735 N N . GLY A 1 93 ? -13.090 -0.137 -9.174 1.00 85.69 93 GLY A N 1
ATOM 736 C CA . GLY A 1 93 ? -14.189 -0.789 -9.896 1.00 85.69 93 GLY A CA 1
ATOM 737 C C . GLY A 1 93 ? -14.707 -2.063 -9.220 1.00 85.69 93 GLY A C 1
ATOM 738 O O . GLY A 1 93 ? -15.876 -2.423 -9.374 1.00 85.69 93 GLY A O 1
ATOM 739 N N . LYS A 1 94 ? -13.860 -2.742 -8.441 1.00 85.56 94 LYS A N 1
ATOM 740 C CA . LYS A 1 94 ? -14.245 -3.917 -7.653 1.00 85.56 94 LYS A CA 1
ATOM 741 C C . LYS A 1 94 ? -15.034 -3.498 -6.406 1.00 85.56 94 LYS A C 1
ATOM 743 O O . LYS A 1 94 ? -14.556 -2.727 -5.575 1.00 85.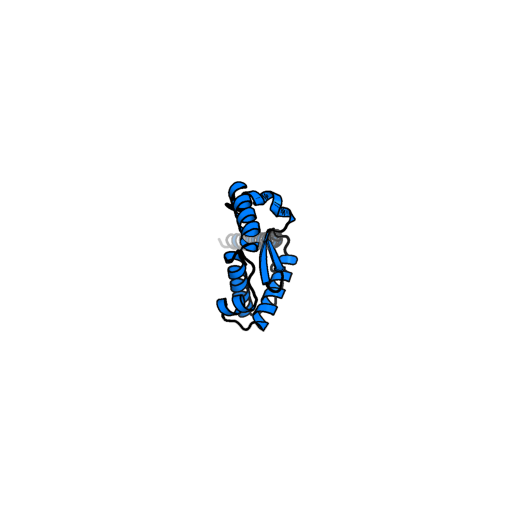56 94 LYS A O 1
ATOM 748 N N . LYS A 1 95 ? -16.215 -4.097 -6.211 1.00 78.38 95 LYS A N 1
ATOM 749 C CA . LYS A 1 95 ? -17.015 -4.005 -4.971 1.00 78.38 95 LYS A CA 1
ATOM 750 C C . LYS A 1 95 ? -16.410 -4.857 -3.838 1.00 78.38 95 LYS A C 1
ATOM 752 O O . LYS A 1 95 ? -17.066 -5.747 -3.309 1.00 78.38 95 LYS A O 1
ATOM 757 N N . GLY A 1 96 ? -15.128 -4.654 -3.541 1.00 88.31 96 GLY A N 1
ATOM 758 C CA . GLY A 1 96 ? -14.402 -5.346 -2.472 1.00 88.31 96 GLY A CA 1
ATOM 759 C C . GLY A 1 96 ? -14.209 -4.472 -1.233 1.00 88.31 96 GLY A C 1
ATOM 760 O O . GLY A 1 96 ? -14.335 -3.253 -1.310 1.00 88.31 96 GLY A O 1
ATOM 761 N N . ALA A 1 97 ? -13.837 -5.089 -0.108 1.00 92.44 97 ALA A N 1
ATOM 762 C CA . ALA A 1 97 ? -13.604 -4.401 1.167 1.00 92.44 97 ALA A CA 1
ATOM 763 C C . ALA A 1 97 ? -12.258 -3.662 1.272 1.00 92.44 97 ALA A C 1
ATOM 765 O O . ALA A 1 97 ? -12.012 -2.959 2.249 1.00 92.44 97 ALA A O 1
ATOM 766 N N . ILE A 1 98 ? -11.385 -3.822 0.276 1.00 93.56 98 ILE A N 1
ATOM 767 C CA . ILE A 1 98 ? -10.042 -3.241 0.235 1.00 93.56 98 ILE A CA 1
ATOM 768 C C . ILE A 1 98 ? -9.969 -2.234 -0.909 1.00 93.56 98 ILE A C 1
ATOM 770 O O . ILE A 1 98 ? -10.550 -2.445 -1.976 1.00 93.56 98 ILE A O 1
ATOM 774 N N . GLU A 1 99 ? -9.220 -1.163 -0.695 1.00 94.19 99 GLU A N 1
ATOM 775 C CA . GLU A 1 99 ? -8.892 -0.157 -1.693 1.00 94.19 99 GLU A CA 1
ATOM 776 C C . GLU A 1 99 ? -7.396 0.165 -1.694 1.00 94.19 99 GLU A C 1
ATOM 778 O O . GLU A 1 99 ? -6.671 -0.114 -0.737 1.00 94.19 99 GLU A O 1
ATOM 783 N N . ILE A 1 100 ? -6.943 0.765 -2.793 1.00 95.44 100 ILE A N 1
ATOM 784 C CA . ILE A 1 100 ? -5.602 1.330 -2.914 1.00 95.44 100 ILE A CA 1
ATOM 785 C C . ILE A 1 100 ? -5.765 2.843 -3.044 1.00 95.44 100 ILE A C 1
ATOM 787 O O . ILE A 1 100 ? -6.464 3.316 -3.943 1.00 95.44 100 ILE A O 1
ATOM 791 N N . MET A 1 101 ? -5.131 3.590 -2.145 1.00 93.44 101 MET A N 1
ATOM 792 C CA . MET A 1 101 ? -5.208 5.047 -2.066 1.00 93.44 101 MET A CA 1
ATOM 793 C C . MET A 1 101 ? -3.836 5.670 -2.326 1.00 93.44 101 MET A C 1
ATOM 795 O O . MET A 1 101 ? -2.802 5.108 -1.965 1.00 93.44 101 MET A O 1
ATOM 799 N N . LEU A 1 102 ? -3.848 6.856 -2.933 1.00 93.56 102 LEU A N 1
ATOM 800 C CA . LEU A 1 102 ? -2.691 7.737 -3.020 1.00 93.56 102 LEU A CA 1
ATOM 801 C C . LEU A 1 102 ? -2.788 8.813 -1.930 1.00 93.56 102 LEU A C 1
ATOM 803 O O . LEU A 1 102 ? -3.761 9.568 -1.896 1.00 93.56 102 LEU A O 1
ATOM 807 N N . GLN A 1 103 ? -1.778 8.905 -1.071 1.00 89.75 103 GLN A N 1
ATOM 808 C CA . GLN A 1 103 ? -1.665 9.894 -0.005 1.00 89.75 103 GLN A CA 1
ATOM 809 C C . GLN A 1 103 ? -0.264 10.512 -0.045 1.00 89.75 103 GLN A C 1
ATOM 811 O O . GLN A 1 103 ? 0.715 9.805 0.137 1.00 89.75 103 GLN A O 1
ATOM 816 N N . ASN A 1 104 ? -0.154 11.828 -0.259 1.00 88.56 104 ASN A N 1
ATOM 817 C CA . ASN A 1 104 ? 1.130 12.555 -0.263 1.00 88.56 104 ASN A CA 1
ATOM 818 C C . ASN A 1 104 ? 2.216 11.922 -1.163 1.00 88.56 104 ASN A C 1
ATOM 820 O O . ASN A 1 104 ? 3.351 11.754 -0.731 1.00 88.56 104 ASN A O 1
ATOM 824 N N . ASP A 1 105 ? 1.863 11.545 -2.395 1.00 88.50 105 ASP A N 1
ATOM 825 C CA . ASP A 1 105 ? 2.740 10.824 -3.341 1.00 88.50 105 ASP A CA 1
ATOM 826 C C . ASP A 1 105 ? 3.172 9.409 -2.906 1.00 88.50 105 ASP A C 1
ATOM 828 O O . ASP A 1 105 ? 3.995 8.768 -3.567 1.00 88.50 105 ASP A O 1
ATOM 832 N N . GLU A 1 106 ? 2.565 8.877 -1.847 1.00 95.12 106 GLU A N 1
ATOM 833 C CA . GLU A 1 106 ? 2.741 7.508 -1.376 1.00 95.12 106 GLU A CA 1
ATOM 834 C C . GLU A 1 106 ? 1.474 6.685 -1.600 1.00 95.12 106 GLU A C 1
ATOM 836 O O . GLU A 1 106 ? 0.349 7.181 -1.578 1.00 95.12 106 GLU A O 1
ATOM 841 N N . VAL A 1 107 ? 1.661 5.394 -1.828 1.00 96.25 107 VAL A N 1
ATOM 842 C CA . VAL A 1 107 ? 0.600 4.450 -2.162 1.00 96.25 107 VAL A CA 1
ATOM 843 C C . VAL A 1 107 ? 0.382 3.531 -0.970 1.00 96.25 107 VAL A C 1
ATOM 845 O O . VAL A 1 107 ? 1.339 2.965 -0.442 1.00 96.25 107 VAL A O 1
ATOM 848 N N . ILE A 1 108 ? -0.871 3.355 -0.560 1.00 95.94 108 ILE A N 1
ATOM 849 C CA . ILE A 1 108 ? -1.247 2.458 0.535 1.00 95.94 108 ILE A CA 1
ATOM 850 C C . ILE A 1 108 ? -2.409 1.558 0.121 1.00 95.94 108 ILE A C 1
ATOM 852 O O . ILE A 1 108 ? -3.330 1.991 -0.571 1.00 95.94 108 ILE A O 1
ATOM 856 N N . MET A 1 109 ? -2.362 0.300 0.557 1.00 95.00 109 MET A N 1
ATOM 857 C CA . MET A 1 109 ? -3.476 -0.640 0.471 1.00 95.00 109 MET A CA 1
ATOM 858 C C . MET A 1 109 ? -4.147 -0.727 1.840 1.00 95.00 109 MET A C 1
ATOM 860 O O . MET A 1 109 ? -3.480 -1.022 2.832 1.00 95.00 109 MET A O 1
ATOM 864 N N . GLN A 1 110 ? -5.446 -0.446 1.903 1.00 93.00 110 GLN A N 1
ATOM 865 C CA . GLN A 1 110 ? -6.180 -0.343 3.165 1.00 93.00 110 GLN A CA 1
ATOM 866 C C . GLN A 1 110 ? -7.621 -0.839 3.039 1.00 93.00 110 GLN A C 1
ATOM 868 O O . GLN A 1 110 ? -8.167 -0.964 1.944 1.00 93.00 110 GLN A O 1
ATOM 873 N N . VAL A 1 111 ? -8.250 -1.114 4.179 1.00 92.88 111 VAL A N 1
ATOM 874 C CA . VAL A 1 111 ? -9.680 -1.432 4.246 1.00 92.88 111 VAL A CA 1
ATOM 875 C C . VAL A 1 111 ? -10.488 -0.165 3.967 1.00 92.88 111 VAL A C 1
ATOM 877 O O . VAL A 1 111 ? -10.145 0.910 4.461 1.00 92.88 111 VAL A O 1
ATOM 880 N N . ARG A 1 112 ? -11.569 -0.284 3.191 1.00 92.38 112 ARG A N 1
ATOM 881 C CA . ARG A 1 112 ? -12.472 0.840 2.921 1.00 92.38 112 ARG A CA 1
ATOM 882 C C . ARG A 1 112 ? -13.114 1.336 4.210 1.00 92.38 112 ARG A C 1
ATOM 884 O O . ARG A 1 112 ? -13.505 0.543 5.066 1.00 92.38 112 ARG A O 1
ATOM 891 N N . ASN A 1 113 ? -13.328 2.646 4.284 1.00 89.75 113 ASN A N 1
ATOM 892 C CA . ASN A 1 113 ? -13.927 3.298 5.451 1.00 89.75 113 ASN A CA 1
ATOM 893 C C . ASN A 1 113 ? -15.272 2.693 5.880 1.00 89.75 113 ASN A C 1
ATOM 895 O O . ASN A 1 113 ? -15.558 2.647 7.072 1.00 89.75 113 ASN A O 1
ATOM 899 N N . GLU A 1 114 ? -16.068 2.197 4.931 1.00 92.06 114 GLU A N 1
ATOM 900 C CA . GLU A 1 114 ? -17.367 1.567 5.198 1.00 92.06 114 GLU A CA 1
ATOM 901 C C . GLU A 1 114 ? -17.274 0.283 6.042 1.00 92.06 114 GLU A C 1
ATOM 903 O O . GLU A 1 114 ? -18.209 -0.004 6.779 1.00 92.06 114 GLU A O 1
ATOM 908 N N . TYR A 1 115 ? -16.141 -0.433 6.011 1.00 92.25 115 TYR A N 1
ATOM 909 C CA . TYR A 1 115 ? -15.918 -1.650 6.810 1.00 92.25 115 TYR A CA 1
ATOM 910 C C . TYR A 1 115 ? -14.998 -1.424 8.015 1.00 92.25 115 TYR A C 1
ATOM 912 O O . TYR A 1 115 ? -14.851 -2.315 8.851 1.00 92.25 115 TYR A O 1
ATOM 920 N N . LEU A 1 116 ? -14.355 -0.252 8.129 1.00 86.81 116 LEU A N 1
ATOM 921 C CA . LEU A 1 116 ? -13.394 0.015 9.205 1.00 86.81 116 LEU A CA 1
ATOM 922 C C . LEU A 1 116 ? -14.018 -0.111 10.595 1.00 86.81 116 LEU A C 1
ATOM 924 O O . LEU A 1 116 ? -13.344 -0.587 11.502 1.00 86.81 116 LEU A O 1
ATOM 928 N N . GLY A 1 117 ? -15.284 0.281 10.768 1.00 86.75 117 GLY A N 1
ATOM 929 C CA . GLY A 1 117 ? -15.979 0.157 12.052 1.00 86.75 117 GLY A CA 1
ATOM 930 C C . GLY A 1 117 ? -15.989 -1.283 12.567 1.00 86.75 117 GLY A C 1
ATOM 931 O O . GLY A 1 117 ? -15.621 -1.520 13.719 1.00 86.75 117 GLY A O 1
ATOM 932 N N . ASP A 1 118 ? -16.301 -2.231 11.683 1.00 88.38 118 ASP A N 1
ATOM 933 C CA . ASP A 1 118 ? -16.480 -3.648 12.012 1.00 88.38 118 ASP A CA 1
ATOM 934 C C . ASP A 1 118 ? -15.160 -4.358 12.330 1.00 88.38 118 ASP A C 1
ATOM 936 O O . ASP A 1 118 ? -15.119 -5.270 13.155 1.00 88.38 118 ASP A O 1
ATOM 940 N N . VAL A 1 119 ? -14.064 -3.939 11.687 1.00 88.31 119 VAL A N 1
ATOM 941 C CA . VAL A 1 119 ? -12.746 -4.587 11.820 1.00 88.31 119 VAL A CA 1
ATOM 942 C C . VAL A 1 119 ? -11.754 -3.789 12.667 1.00 88.31 119 VAL A C 1
ATOM 944 O O . VAL A 1 119 ? -10.637 -4.250 12.901 1.00 88.31 119 VAL A O 1
ATOM 947 N N . SER A 1 120 ? -12.143 -2.606 13.153 1.00 80.94 120 SER A N 1
ATOM 948 C CA . SER A 1 120 ? -11.275 -1.691 13.913 1.00 80.94 120 SER A CA 1
ATOM 949 C C . SER A 1 120 ? -10.646 -2.345 15.142 1.00 80.94 120 SER A C 1
ATOM 951 O O . SER A 1 120 ? -9.491 -2.072 15.459 1.00 80.94 120 SER A O 1
ATOM 953 N N . THR A 1 121 ? -11.360 -3.266 15.790 1.00 81.94 121 THR A N 1
ATOM 954 C CA . THR A 1 121 ? -10.890 -3.999 16.974 1.00 81.94 121 THR A CA 1
ATOM 955 C C . THR A 1 121 ? -9.748 -4.970 16.672 1.00 81.94 121 THR A C 1
ATOM 957 O O . THR A 1 121 ? -9.068 -5.416 17.594 1.00 81.94 121 THR A O 1
ATOM 960 N N . LEU A 1 122 ? -9.540 -5.331 15.399 1.00 81.38 122 LEU A N 1
ATOM 961 C CA . LEU A 1 122 ? -8.436 -6.192 14.958 1.00 81.38 122 LEU A CA 1
ATOM 962 C C . LEU A 1 122 ? -7.138 -5.409 14.761 1.00 81.38 122 LEU A C 1
ATOM 964 O O . LEU A 1 122 ? -6.051 -5.990 14.821 1.00 81.38 122 LEU A O 1
ATOM 968 N N . SER A 1 123 ? -7.232 -4.096 14.539 1.00 70.62 123 SER A N 1
ATOM 969 C CA . SER A 1 123 ? -6.065 -3.232 14.614 1.00 70.62 123 SER A CA 1
ATOM 970 C C . SER A 1 123 ? -5.623 -3.227 16.067 1.00 70.62 123 SER A C 1
ATOM 972 O O . SER A 1 123 ? -6.358 -2.741 16.923 1.00 70.62 123 SER A O 1
ATOM 974 N N . LYS A 1 124 ? -4.442 -3.794 16.353 1.00 62.28 124 LYS A N 1
ATOM 975 C CA . LYS A 1 124 ? -3.831 -3.741 17.686 1.00 62.28 124 LYS A CA 1
ATOM 976 C C . LYS A 1 124 ? -3.988 -2.316 18.199 1.00 62.28 124 LYS A C 1
ATOM 978 O O . LYS A 1 124 ? -3.471 -1.395 17.561 1.00 62.28 124 LYS A O 1
ATOM 983 N N . GLU A 1 125 ? -4.742 -2.137 19.286 1.00 56.59 125 GLU A N 1
ATOM 984 C CA . GLU A 1 125 ? -4.788 -0.866 19.997 1.00 56.59 125 GLU A CA 1
ATOM 985 C C . GLU A 1 125 ? -3.346 -0.383 20.094 1.00 56.59 125 GLU A C 1
ATOM 987 O O . GLU A 1 125 ? -2.474 -1.115 20.569 1.00 56.59 125 GLU A O 1
ATOM 992 N N . THR A 1 126 ? -3.069 0.804 19.554 1.00 57.75 126 THR A N 1
ATOM 993 C CA . THR A 1 126 ? -1.762 1.436 19.694 1.00 57.75 126 THR A CA 1
ATOM 994 C C . THR A 1 126 ? -1.368 1.309 21.158 1.00 57.75 126 THR A C 1
ATOM 996 O O . THR A 1 126 ? -2.094 1.815 22.014 1.00 57.75 126 THR A O 1
ATOM 999 N N . GLU A 1 127 ? -0.256 0.634 21.456 1.00 57.91 127 GLU A N 1
ATOM 1000 C CA . GLU A 1 127 ? 0.233 0.347 22.816 1.00 57.91 127 GLU A CA 1
ATOM 1001 C C . GLU A 1 127 ? 0.633 1.623 23.601 1.00 57.91 127 GLU A C 1
ATOM 1003 O O . GLU A 1 127 ? 1.453 1.614 24.516 1.00 57.91 127 GLU A O 1
ATOM 1008 N N . LEU A 1 128 ? 0.063 2.778 23.263 1.00 63.22 128 LEU A N 1
ATOM 1009 C CA . LEU A 1 128 ? 0.176 4.025 23.986 1.00 63.22 128 LEU A CA 1
ATOM 1010 C C . LEU A 1 128 ? -0.995 4.139 24.953 1.00 63.22 128 LEU A C 1
ATOM 1012 O O . LEU A 1 128 ? -2.042 4.717 24.668 1.00 63.22 128 LEU A O 1
ATOM 1016 N N . THR A 1 129 ? -0.777 3.631 26.162 1.00 76.69 129 THR A N 1
ATOM 1017 C CA . THR A 1 129 ? -1.671 3.924 27.284 1.00 76.69 129 THR A CA 1
ATOM 1018 C C . THR A 1 129 ? -1.860 5.442 27.426 1.00 76.69 129 THR A C 1
ATOM 1020 O O . THR A 1 129 ? -0.939 6.230 27.184 1.00 76.69 129 THR A O 1
ATOM 1023 N N . LYS A 1 130 ? -3.028 5.885 27.916 1.00 77.69 130 LYS A N 1
ATOM 1024 C CA . LYS A 1 130 ? -3.295 7.310 28.222 1.00 77.69 130 LYS A CA 1
ATOM 1025 C C . LYS A 1 130 ? -2.177 7.957 29.061 1.00 77.69 130 LYS A C 1
ATOM 1027 O O . LYS A 1 130 ? -1.921 9.154 28.942 1.00 77.69 130 LYS A O 1
ATOM 1032 N N . LYS A 1 131 ? -1.502 7.171 29.910 1.00 80.94 131 LYS A N 1
ATOM 1033 C CA . LYS A 1 131 ? -0.341 7.595 30.707 1.00 80.94 131 LYS A CA 1
ATOM 1034 C C . LYS A 1 131 ? 0.896 7.847 29.836 1.00 80.94 131 LYS A C 1
ATOM 1036 O O . LYS A 1 131 ? 1.534 8.883 30.008 1.00 80.94 131 LYS A O 1
ATOM 1041 N N . GLY A 1 132 ? 1.198 6.953 28.893 1.00 83.19 132 GLY A N 1
ATOM 1042 C CA . GLY A 1 132 ? 2.275 7.129 27.913 1.00 83.19 132 GLY A CA 1
ATOM 1043 C C . GLY A 1 132 ? 2.089 8.392 27.072 1.00 83.19 132 GLY A C 1
ATOM 1044 O O . GLY A 1 132 ? 3.012 9.196 26.965 1.00 83.19 132 GLY A O 1
ATOM 1045 N N . LEU A 1 133 ? 0.867 8.641 26.592 1.00 82.88 133 LEU A N 1
ATOM 1046 C CA . LEU A 1 133 ? 0.557 9.837 25.802 1.00 82.88 133 LEU A CA 1
ATOM 1047 C C . LEU A 1 133 ? 0.718 11.138 26.611 1.00 82.88 133 LEU A C 1
ATOM 1049 O O . LEU A 1 133 ? 1.302 12.107 26.125 1.00 82.88 133 LEU A O 1
ATOM 1053 N N . LYS A 1 134 ? 0.275 11.152 27.878 1.00 82.56 134 LYS A N 1
ATOM 1054 C CA . LYS A 1 134 ? 0.492 12.290 28.792 1.00 82.56 134 LYS A CA 1
ATOM 1055 C C . LYS A 1 134 ? 1.977 12.548 29.058 1.00 82.56 134 LYS A C 1
ATOM 1057 O O . LYS A 1 134 ? 2.392 13.706 29.074 1.00 82.56 134 LYS A O 1
ATOM 1062 N N . MET A 1 135 ? 2.777 11.498 29.265 1.00 87.75 135 MET A N 1
ATOM 1063 C CA . MET A 1 135 ? 4.225 11.645 29.459 1.00 87.75 135 MET A CA 1
ATOM 1064 C C . MET A 1 135 ? 4.915 12.163 28.197 1.00 87.75 135 MET A C 1
ATOM 1066 O O . MET A 1 135 ? 5.728 13.078 28.298 1.00 87.75 135 MET A O 1
ATOM 1070 N N . LEU A 1 136 ? 4.553 11.651 27.016 1.00 82.88 136 LEU A N 1
ATOM 1071 C CA . LEU A 1 136 ? 5.082 12.146 25.746 1.00 82.88 136 LEU A CA 1
ATOM 1072 C C . LEU A 1 136 ? 4.735 13.628 25.539 1.00 82.88 136 LEU A C 1
ATOM 1074 O O . LEU A 1 136 ? 5.617 14.425 25.227 1.00 82.88 136 LEU A O 1
ATOM 1078 N N . GLY A 1 137 ? 3.488 14.024 25.816 1.00 87.31 137 GLY A N 1
ATOM 1079 C CA . GLY A 1 137 ? 3.067 15.427 25.773 1.00 87.31 137 GLY A CA 1
ATOM 1080 C C . GLY A 1 137 ? 3.848 16.322 26.744 1.00 87.31 137 GLY A C 1
ATOM 1081 O O . GLY A 1 137 ? 4.257 17.424 26.378 1.00 87.31 137 GLY A O 1
ATOM 1082 N N . LEU A 1 138 ? 4.128 15.840 27.961 1.00 85.38 138 LEU A N 1
ATOM 1083 C CA . LEU A 1 138 ? 4.987 16.546 28.919 1.00 85.38 138 LEU A CA 1
ATOM 1084 C C . LEU A 1 138 ? 6.431 16.679 28.421 1.00 85.38 138 LEU A C 1
ATOM 1086 O O . LEU A 1 138 ? 7.021 17.744 28.595 1.00 85.38 138 LEU A O 1
ATOM 1090 N N . ILE A 1 139 ? 7.000 15.635 27.808 1.00 86.06 139 ILE A N 1
ATOM 1091 C CA . ILE A 1 139 ? 8.362 15.670 27.256 1.00 86.06 139 ILE A CA 1
ATOM 1092 C C . ILE A 1 139 ? 8.444 16.677 26.116 1.00 86.06 139 ILE A C 1
ATOM 1094 O O . ILE A 1 139 ? 9.355 17.494 26.124 1.00 86.06 139 ILE A O 1
ATOM 1098 N N . VAL A 1 140 ? 7.501 16.665 25.172 1.00 85.06 140 VAL A N 1
ATOM 1099 C CA . VAL A 1 140 ? 7.478 17.625 24.055 1.00 85.06 140 VAL A CA 1
ATOM 1100 C C . VAL A 1 140 ? 7.365 19.058 24.580 1.00 85.06 140 VAL A C 1
ATOM 1102 O O . VAL A 1 140 ? 8.164 19.913 24.204 1.00 85.06 140 VAL A O 1
ATOM 1105 N N . LYS A 1 141 ? 6.452 19.299 25.531 1.00 83.44 141 LYS A N 1
ATOM 1106 C CA . LYS A 1 141 ? 6.285 20.610 26.176 1.00 83.44 141 LYS A CA 1
ATOM 1107 C C . LYS A 1 141 ? 7.552 21.079 26.904 1.00 83.44 141 LYS A C 1
ATOM 1109 O O . LYS A 1 141 ? 7.852 22.265 26.889 1.00 83.44 141 LYS A O 1
ATOM 1114 N N . LYS A 1 142 ? 8.294 20.169 27.547 1.00 78.38 142 LYS A N 1
ATOM 1115 C CA . LYS A 1 142 ? 9.518 20.498 28.301 1.00 78.38 142 LYS A CA 1
ATOM 1116 C C . LYS A 1 142 ? 10.782 20.557 27.436 1.00 78.38 142 LYS A C 1
ATOM 1118 O O . LYS A 1 142 ? 11.647 21.374 27.721 1.00 78.38 142 LYS A O 1
ATOM 1123 N N . LYS A 1 143 ? 10.905 19.747 26.377 1.00 59.41 143 LYS A N 1
ATOM 1124 C CA . LYS A 1 143 ? 12.033 19.800 25.426 1.00 59.41 143 LYS A CA 1
ATOM 1125 C C . LYS A 1 143 ? 12.045 21.088 24.599 1.00 59.41 143 LYS A C 1
ATOM 1127 O O . LYS A 1 143 ? 13.115 21.483 24.167 1.00 59.41 143 LYS A O 1
ATOM 1132 N N . GLN A 1 144 ? 10.909 21.773 24.439 1.00 54.44 144 GLN A N 1
ATOM 1133 C CA . GLN A 1 144 ? 10.879 23.144 23.906 1.00 54.44 144 GLN A CA 1
ATOM 1134 C C . GLN A 1 144 ? 11.534 24.185 24.841 1.00 54.44 144 GLN A C 1
ATOM 1136 O O . GLN A 1 144 ? 11.759 25.309 24.412 1.00 54.44 144 GLN A O 1
ATOM 1141 N N . MET A 1 145 ? 11.849 23.832 26.096 1.00 48.62 145 MET A N 1
ATOM 1142 C CA . MET A 1 145 ? 12.453 24.731 27.093 1.00 48.62 145 MET A CA 1
ATOM 1143 C C . MET A 1 145 ? 13.932 24.439 27.398 1.00 48.62 145 MET A C 1
ATOM 1145 O O . MET A 1 145 ? 14.471 25.005 28.343 1.00 48.62 145 MET A O 1
ATOM 1149 N N . LEU A 1 146 ? 14.596 23.568 26.634 1.00 47.56 146 LEU A N 1
ATOM 1150 C CA . LE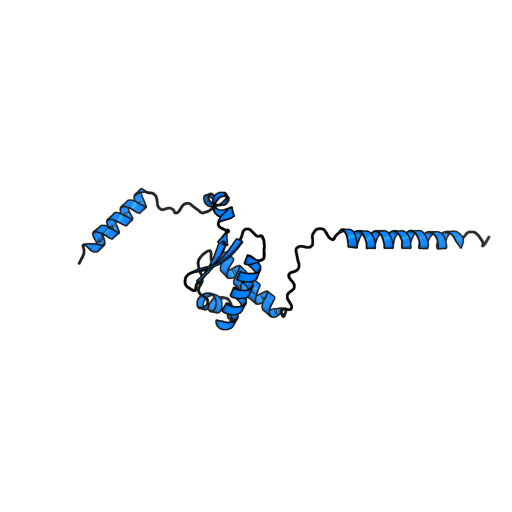U A 1 146 ? 16.056 23.437 26.681 1.00 47.56 146 LEU A CA 1
ATOM 1151 C C . LEU A 1 146 ? 16.624 24.057 25.399 1.00 47.56 146 LEU A C 1
ATOM 1153 O O . LEU A 1 146 ? 16.902 23.346 24.434 1.00 47.56 146 LEU A O 1
ATOM 1157 N N . GLN A 1 147 ? 16.687 25.392 25.394 1.00 43.56 147 GLN A N 1
ATOM 1158 C CA . GLN A 1 147 ? 17.603 26.168 24.552 1.00 43.56 147 GLN A CA 1
ATOM 1159 C C . GLN A 1 147 ? 18.928 26.336 25.290 1.00 43.56 147 GLN A C 1
ATOM 1161 O O . GLN A 1 147 ? 18.878 26.500 26.531 1.00 43.56 147 GLN A O 1
#

Sequence (147 aa):
MKAKITVENELQEDETEAMLREIESLEDKKIGEKASEPDYSIAAGDRVKRKRIEAALFIANRPLGYTEIATIIKLPVKEVMQLVQELIKEYAGKKGAIEIMLQNDEVIMQVRNEYLGDVSTLSKETELTKKGLKMLGLIVKKKQMLQ

pLDDT: mean 75.39, std 20.18, range [36.75, 96.25]

Foldseek 3Di:
DPDPVVVVVVVVVVVVVVVVVVVVVVVVVVPPDPPDPPDDPDDPVLVVLLVLLVVVQVVVQDWAALVRSCVVSVHDSVSSVVSLVVQQVVQVPDPDQWHWDQDPNTIHIDGDPVCCVVCVPVPPDPPCDPVNVVVVVVCVVCVVVPD